Protein AF-G9XE20-F1 (afdb_monomer_lite)

Sequence (112 aa):
MKKNIKIVFLYIIFVLSTKIALLSIDSIIFNEADFTKKTYFLSVSIMNILPVIFVKIFNIKKDHILTLLVIDAYLIAQSLWVNSNLLWIVTLIYFIINCILLYRLNKKIKIL

Structure (mmCIF, N/CA/C/O backbone):
data_AF-G9XE20-F1
#
_entry.id   AF-G9XE20-F1
#
loop_
_atom_site.group_PDB
_atom_site.id
_atom_site.type_symbol
_atom_site.label_atom_id
_atom_site.label_alt_id
_atom_site.label_comp_id
_atom_site.label_asym_id
_atom_site.label_entity_id
_atom_site.label_seq_id
_atom_site.pdbx_PDB_ins_code
_atom_site.Cartn_x
_atom_site.Cartn_y
_atom_site.Cartn_z
_atom_site.occupancy
_atom_site.B_iso_or_equiv
_atom_site.auth_seq_id
_atom_site.auth_comp_id
_atom_site.auth_asym_id
_atom_site.auth_atom_id
_atom_site.pdbx_PDB_model_num
ATOM 1 N N . MET A 1 1 ? -21.326 12.365 12.947 1.00 63.28 1 MET A N 1
ATOM 2 C CA . MET A 1 1 ? -21.152 12.759 11.525 1.00 63.28 1 MET A CA 1
ATOM 3 C C . MET A 1 1 ? -19.709 13.106 11.147 1.00 63.28 1 MET A C 1
ATOM 5 O O . MET A 1 1 ? -19.172 12.429 10.282 1.00 63.28 1 MET A O 1
ATOM 9 N N . LYS A 1 2 ? -19.031 14.069 11.802 1.00 66.69 2 LYS A N 1
ATOM 10 C CA . LYS A 1 2 ? -17.642 14.467 11.454 1.00 66.69 2 LYS A CA 1
ATOM 11 C C . LYS A 1 2 ? -16.624 13.304 11.416 1.00 66.69 2 LYS A C 1
ATOM 13 O O . LYS A 1 2 ? -15.751 13.292 10.557 1.00 66.69 2 LYS A O 1
ATOM 18 N N . LYS A 1 3 ? -16.748 12.310 12.310 1.00 67.69 3 LYS A N 1
ATOM 19 C CA . LYS A 1 3 ? -15.896 11.099 12.329 1.00 67.69 3 LYS A CA 1
ATOM 20 C C . LYS A 1 3 ? -16.062 10.247 11.062 1.00 67.69 3 LYS A C 1
ATOM 22 O O . LYS A 1 3 ? -15.067 9.813 10.498 1.00 67.69 3 LYS A O 1
ATOM 27 N N . ASN A 1 4 ? -17.293 10.069 10.586 1.00 74.88 4 ASN A N 1
ATOM 28 C CA . ASN A 1 4 ? -17.593 9.228 9.423 1.00 74.88 4 ASN A CA 1
ATOM 29 C C . ASN A 1 4 ? -17.041 9.844 8.133 1.00 74.88 4 ASN A C 1
ATOM 31 O O . ASN A 1 4 ? -16.468 9.129 7.324 1.00 74.88 4 ASN A O 1
ATOM 35 N N . ILE A 1 5 ? -17.120 11.172 7.988 1.00 83.56 5 ILE A N 1
ATOM 36 C CA . ILE A 1 5 ? -16.548 11.886 6.833 1.00 83.56 5 ILE A CA 1
ATOM 37 C C . ILE A 1 5 ? -15.029 11.689 6.766 1.00 83.56 5 ILE A C 1
ATOM 39 O O . ILE A 1 5 ? -14.496 11.373 5.708 1.00 83.56 5 ILE A O 1
ATOM 43 N N . LYS A 1 6 ? -14.328 11.803 7.904 1.00 79.38 6 LYS A N 1
ATOM 44 C CA . LYS A 1 6 ? -12.878 11.549 7.967 1.00 79.38 6 LYS A CA 1
ATOM 45 C C . LYS A 1 6 ? -12.532 10.120 7.552 1.00 79.38 6 LYS A C 1
ATOM 47 O O . LYS A 1 6 ? -11.566 9.917 6.831 1.00 79.38 6 LYS A O 1
ATOM 52 N N . ILE A 1 7 ? -13.331 9.145 7.985 1.00 79.12 7 ILE A N 1
ATOM 53 C CA . ILE A 1 7 ? -13.137 7.738 7.622 1.00 79.12 7 ILE A CA 1
ATOM 54 C C . ILE A 1 7 ? -13.306 7.547 6.113 1.00 79.12 7 ILE A C 1
ATOM 56 O O . ILE A 1 7 ? -12.429 6.966 5.485 1.00 79.12 7 ILE A O 1
ATOM 60 N N . VAL A 1 8 ? -14.377 8.086 5.523 1.00 83.88 8 VAL A N 1
ATOM 61 C CA . VAL A 1 8 ? -14.616 8.026 4.071 1.00 83.88 8 VAL A CA 1
ATOM 62 C C . VAL A 1 8 ? -13.462 8.662 3.296 1.00 83.88 8 VAL A C 1
ATOM 64 O O . VAL A 1 8 ? -12.959 8.066 2.350 1.00 83.88 8 VAL A O 1
ATOM 67 N N . PHE A 1 9 ? -12.985 9.830 3.725 1.00 85.12 9 PHE A N 1
ATOM 68 C CA . PHE A 1 9 ? -11.859 10.499 3.076 1.00 85.12 9 PHE A CA 1
ATOM 69 C C . PHE A 1 9 ? -10.576 9.656 3.112 1.00 85.12 9 PHE A C 1
ATOM 71 O O . PHE A 1 9 ? -9.889 9.520 2.103 1.00 85.12 9 PHE A O 1
ATOM 78 N N . LEU A 1 10 ? -10.280 9.022 4.248 1.00 84.06 10 LEU A N 1
ATOM 79 C CA . LEU A 1 10 ? -9.134 8.120 4.366 1.00 84.06 10 LEU A CA 1
ATOM 80 C C . LEU A 1 10 ? -9.283 6.876 3.469 1.00 84.06 10 LEU A C 1
ATOM 82 O O . LEU A 1 10 ? -8.285 6.415 2.922 1.00 84.06 10 LEU A O 1
ATOM 86 N N . TYR A 1 11 ? -10.504 6.367 3.260 1.00 84.31 11 TYR A N 1
ATOM 87 C CA . TYR A 1 11 ? -10.757 5.297 2.284 1.00 84.31 11 TYR A CA 1
ATOM 88 C C . TYR A 1 11 ? -10.516 5.732 0.847 1.00 84.31 11 TYR A C 1
ATOM 90 O O . TYR A 1 11 ? -9.964 4.964 0.066 1.00 84.31 11 TYR A O 1
ATOM 98 N N . ILE A 1 12 ? -10.902 6.956 0.496 1.00 89.44 12 ILE A N 1
ATOM 99 C CA . ILE A 1 12 ? -10.637 7.497 -0.837 1.00 89.44 12 ILE A CA 1
ATOM 100 C C . ILE A 1 12 ? -9.124 7.551 -1.077 1.00 89.44 12 ILE A C 1
ATOM 102 O O . ILE A 1 12 ? -8.652 7.043 -2.091 1.00 89.44 12 ILE A O 1
ATOM 106 N N . ILE A 1 13 ? -8.350 8.074 -0.117 1.00 89.25 13 ILE A N 1
ATOM 107 C CA . ILE A 1 13 ? -6.881 8.104 -0.215 1.00 89.25 13 ILE A CA 1
ATOM 108 C C . ILE A 1 13 ? -6.315 6.688 -0.338 1.00 89.25 13 ILE A C 1
ATOM 110 O O . ILE A 1 13 ? -5.420 6.461 -1.151 1.00 89.25 13 ILE A O 1
ATOM 114 N N . PHE A 1 14 ? -6.834 5.742 0.444 1.00 88.25 14 PHE A N 1
ATOM 115 C CA . PHE A 1 14 ? -6.414 4.346 0.399 1.00 88.25 14 PHE A CA 1
ATOM 116 C C . PHE A 1 14 ? -6.598 3.747 -1.001 1.00 88.25 14 PHE A C 1
ATOM 118 O O . PHE A 1 14 ? -5.628 3.289 -1.598 1.00 88.25 14 PHE A O 1
ATOM 125 N N . VAL A 1 15 ? -7.812 3.831 -1.556 1.00 89.00 15 VAL A N 1
ATOM 126 C CA . VAL A 1 15 ? -8.143 3.290 -2.885 1.00 89.00 15 VAL A CA 1
ATOM 127 C C . VAL A 1 15 ? -7.309 3.952 -3.982 1.00 89.00 15 VAL A C 1
ATOM 129 O O . VAL A 1 15 ? -6.776 3.259 -4.850 1.00 89.00 15 VAL A O 1
ATOM 132 N N . LEU A 1 16 ? -7.160 5.280 -3.937 1.00 92.00 16 LEU A N 1
ATOM 133 C CA . LEU A 1 16 ? -6.331 6.016 -4.893 1.00 92.00 16 LEU A CA 1
ATOM 134 C C . LEU A 1 16 ? -4.866 5.583 -4.811 1.00 92.00 16 LEU A C 1
ATOM 136 O O . LEU A 1 16 ? -4.237 5.356 -5.839 1.00 92.00 16 LEU A O 1
ATOM 140 N N . SER A 1 17 ? -4.340 5.407 -3.598 1.00 91.69 17 SER A N 1
ATOM 141 C CA . SER A 1 17 ? -2.960 4.963 -3.385 1.00 91.69 17 SER A CA 1
ATOM 142 C C . SER A 1 17 ? -2.742 3.549 -3.929 1.00 91.69 17 SER A C 1
ATOM 144 O O . SER A 1 17 ? -1.763 3.317 -4.630 1.00 91.69 17 SER A O 1
ATOM 146 N N . THR A 1 18 ? -3.677 2.619 -3.706 1.00 90.25 18 THR A N 1
ATOM 147 C CA . THR A 1 18 ? -3.610 1.272 -4.297 1.00 90.25 18 THR A CA 1
ATOM 148 C C . THR A 1 18 ? -3.614 1.321 -5.827 1.00 90.25 18 THR A C 1
ATOM 150 O O . THR A 1 18 ? -2.824 0.629 -6.466 1.00 90.25 18 THR A O 1
ATOM 153 N N . LYS A 1 19 ? -4.465 2.159 -6.435 1.00 92.44 19 LYS A N 1
ATOM 154 C CA . LYS A 1 19 ? -4.510 2.326 -7.896 1.00 92.44 19 LYS A CA 1
ATOM 155 C C . LYS A 1 19 ? -3.212 2.909 -8.452 1.00 92.44 19 LYS A C 1
ATOM 157 O O . LYS A 1 19 ? -2.707 2.385 -9.436 1.00 92.44 19 LYS A O 1
ATOM 162 N N . ILE A 1 20 ? -2.648 3.930 -7.807 1.00 92.44 20 ILE A N 1
ATOM 163 C CA . ILE A 1 20 ? -1.363 4.523 -8.208 1.00 92.44 20 ILE A CA 1
ATOM 164 C C . ILE A 1 20 ? -0.229 3.499 -8.092 1.00 92.44 20 ILE A C 1
ATOM 166 O O . ILE A 1 20 ? 0.630 3.453 -8.970 1.00 92.44 20 ILE A O 1
ATOM 170 N N . ALA A 1 21 ? -0.223 2.665 -7.048 1.00 90.56 21 ALA A N 1
ATOM 171 C CA . ALA A 1 21 ? 0.778 1.613 -6.888 1.00 90.56 21 ALA A CA 1
ATOM 172 C C . ALA A 1 21 ? 0.714 0.594 -8.036 1.00 90.56 21 ALA A C 1
ATOM 174 O O . ALA A 1 21 ? 1.748 0.262 -8.609 1.00 90.56 21 ALA A O 1
ATOM 175 N N . LEU A 1 22 ? -0.491 0.152 -8.413 1.00 90.88 22 LEU A N 1
ATOM 176 C CA . LEU A 1 22 ? -0.692 -0.778 -9.529 1.00 90.88 22 LEU A CA 1
ATOM 177 C C . LEU A 1 22 ? -0.296 -0.167 -10.873 1.00 90.88 22 LEU A C 1
ATOM 179 O O . LEU A 1 22 ? 0.510 -0.757 -11.580 1.00 90.88 22 LEU A O 1
ATOM 183 N N . LEU A 1 23 ? -0.760 1.050 -11.167 1.00 91.00 23 LEU A N 1
ATOM 184 C CA . LEU A 1 23 ? -0.366 1.765 -12.385 1.00 91.00 23 LEU A CA 1
ATOM 185 C C . LEU A 1 23 ? 1.144 2.008 -12.441 1.00 91.00 23 LEU A C 1
ATOM 187 O O . LEU A 1 23 ? 1.740 1.960 -13.509 1.00 91.00 23 LEU A O 1
ATOM 191 N N . SER A 1 24 ? 1.785 2.224 -11.289 1.00 90.12 24 SER A N 1
ATOM 192 C CA . SER A 1 24 ? 3.241 2.333 -11.233 1.00 90.12 24 SER A CA 1
ATOM 193 C C . SER A 1 24 ? 3.929 1.013 -11.569 1.00 90.12 24 SER A C 1
ATOM 195 O O . SER A 1 24 ? 4.965 1.048 -12.220 1.00 90.12 24 SER A O 1
ATOM 197 N N . ILE A 1 25 ? 3.387 -0.139 -11.160 1.00 87.69 25 ILE A N 1
ATOM 198 C CA . ILE A 1 25 ? 3.923 -1.445 -11.573 1.00 87.69 25 ILE A CA 1
ATOM 199 C C . ILE A 1 25 ? 3.770 -1.612 -13.087 1.00 87.69 25 ILE A C 1
ATOM 201 O O . ILE A 1 25 ? 4.772 -1.869 -13.750 1.00 87.69 25 ILE A O 1
ATOM 205 N N . ASP A 1 26 ? 2.567 -1.403 -13.625 1.00 86.25 26 ASP A N 1
ATOM 206 C CA . ASP A 1 26 ? 2.282 -1.557 -15.056 1.00 86.25 26 ASP A CA 1
ATOM 207 C C . ASP A 1 26 ? 3.192 -0.650 -15.899 1.00 86.25 26 ASP A C 1
ATOM 209 O O . ASP A 1 26 ? 3.907 -1.131 -16.775 1.00 86.25 26 ASP A O 1
ATOM 213 N N . SER A 1 27 ? 3.283 0.637 -15.553 1.00 86.88 27 SER A N 1
ATOM 214 C CA . SER A 1 27 ? 4.160 1.607 -16.224 1.00 86.88 27 SER A CA 1
ATOM 215 C C . SER A 1 27 ? 5.631 1.179 -16.198 1.00 86.88 27 SER A C 1
ATOM 217 O O . SER A 1 27 ? 6.347 1.379 -17.174 1.00 86.88 27 SER A O 1
ATOM 219 N N . ILE A 1 28 ? 6.110 0.560 -15.110 1.00 85.31 28 ILE A N 1
ATOM 220 C CA . ILE A 1 28 ? 7.492 0.061 -15.034 1.00 85.31 28 ILE A CA 1
ATOM 221 C C . ILE A 1 28 ? 7.679 -1.195 -15.900 1.00 85.31 28 ILE A C 1
ATOM 223 O O . ILE A 1 28 ? 8.745 -1.357 -16.493 1.00 85.31 28 ILE A O 1
ATOM 227 N N . ILE A 1 29 ? 6.680 -2.080 -15.977 1.00 84.81 29 ILE A N 1
ATOM 228 C CA . ILE A 1 29 ? 6.723 -3.296 -16.807 1.00 84.81 29 ILE A CA 1
ATOM 229 C C . ILE A 1 29 ? 6.717 -2.932 -18.296 1.00 84.81 29 ILE A C 1
ATOM 231 O O . ILE A 1 29 ? 7.539 -3.448 -19.052 1.00 84.81 29 ILE A O 1
ATOM 235 N N . PHE A 1 30 ? 5.829 -2.025 -18.710 1.00 84.94 30 PHE A N 1
ATOM 236 C CA . PHE A 1 30 ? 5.671 -1.595 -20.104 1.00 84.94 30 PHE A CA 1
ATOM 237 C C . PHE A 1 30 ? 6.605 -0.440 -20.506 1.00 84.94 30 PHE A C 1
ATOM 239 O O . PHE A 1 30 ? 6.594 -0.012 -21.657 1.00 84.94 30 PHE A O 1
ATOM 246 N N . ASN A 1 31 ? 7.466 0.015 -19.587 1.00 80.69 31 ASN A N 1
ATOM 247 C CA . ASN A 1 31 ? 8.440 1.092 -19.788 1.00 80.69 31 ASN A CA 1
ATOM 248 C C . ASN A 1 31 ? 7.803 2.430 -20.229 1.00 80.69 31 ASN A C 1
ATOM 250 O O . ASN A 1 31 ? 8.344 3.153 -21.067 1.00 80.69 31 ASN A O 1
ATOM 254 N N . GLU A 1 32 ? 6.651 2.753 -19.644 1.00 79.50 32 GLU A N 1
ATOM 255 C CA . GLU A 1 32 ? 5.926 4.012 -19.819 1.00 79.50 32 GLU A CA 1
ATOM 256 C C . GLU A 1 32 ? 6.442 5.076 -18.831 1.00 79.50 32 GLU A C 1
ATOM 258 O O . GLU A 1 32 ? 6.908 4.757 -17.733 1.00 79.50 32 GLU A O 1
ATOM 263 N N . ALA A 1 33 ? 6.379 6.356 -19.213 1.00 70.00 33 ALA A N 1
ATOM 264 C CA . ALA A 1 33 ? 6.960 7.460 -18.439 1.00 70.00 33 ALA A CA 1
ATOM 265 C C . ALA A 1 33 ? 6.039 8.023 -17.340 1.00 70.00 33 ALA A C 1
ATOM 267 O O . ALA A 1 33 ? 6.500 8.796 -16.495 1.00 70.00 33 ALA A O 1
ATOM 268 N N . ASP A 1 34 ? 4.757 7.656 -17.348 1.00 69.62 34 ASP A N 1
ATOM 269 C CA . ASP A 1 34 ? 3.729 8.309 -16.533 1.00 69.62 34 ASP A CA 1
ATOM 270 C C . ASP A 1 34 ? 3.884 8.015 -15.036 1.00 69.62 34 ASP A C 1
ATOM 272 O O . ASP A 1 34 ? 3.589 8.865 -14.190 1.00 69.62 34 ASP A O 1
ATOM 276 N N . PHE A 1 35 ? 4.414 6.838 -14.687 1.00 74.81 35 PHE A N 1
ATOM 277 C CA . PHE A 1 35 ? 4.654 6.446 -13.305 1.00 74.81 35 PHE A CA 1
ATOM 278 C C . PHE A 1 35 ? 6.045 5.840 -13.109 1.00 74.81 35 PHE A C 1
ATOM 280 O O . PHE A 1 35 ? 6.613 5.165 -13.959 1.00 74.81 35 PHE A O 1
ATOM 287 N N . THR A 1 36 ? 6.623 6.084 -11.934 1.00 83.69 36 THR A N 1
ATOM 288 C CA . THR A 1 36 ? 8.005 5.707 -11.620 1.00 83.69 36 THR A CA 1
ATOM 289 C C . THR A 1 36 ? 8.087 4.831 -10.373 1.00 83.69 36 THR A C 1
ATOM 291 O O . THR A 1 36 ? 7.170 4.745 -9.556 1.00 83.69 36 THR A O 1
ATOM 294 N N . LYS A 1 37 ? 9.264 4.248 -10.124 1.00 85.25 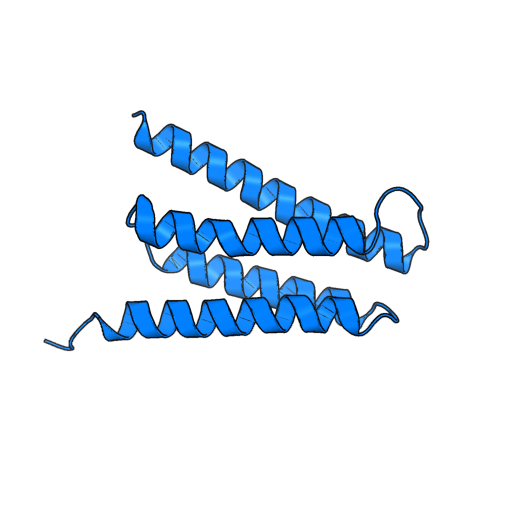37 LYS A N 1
ATOM 295 C CA . LYS A 1 37 ? 9.552 3.564 -8.848 1.00 85.25 37 LYS A CA 1
ATOM 296 C C . LYS A 1 37 ? 9.288 4.464 -7.632 1.00 85.25 37 LYS A C 1
ATOM 298 O O . LYS A 1 37 ? 8.887 3.981 -6.579 1.00 85.25 37 LYS A O 1
ATOM 303 N N . LYS A 1 38 ? 9.479 5.783 -7.771 1.00 88.00 38 LYS A N 1
ATOM 304 C CA . LYS A 1 38 ? 9.222 6.751 -6.696 1.00 88.00 38 LYS A CA 1
ATOM 305 C C . LYS A 1 38 ? 7.727 6.882 -6.392 1.00 88.00 38 LYS A C 1
ATOM 307 O O . LYS A 1 38 ? 7.366 6.891 -5.218 1.00 88.00 38 LYS A O 1
ATOM 312 N N . THR A 1 39 ? 6.863 6.946 -7.411 1.00 89.00 39 THR A N 1
ATOM 313 C CA . THR A 1 39 ? 5.400 6.994 -7.206 1.00 89.00 39 THR A CA 1
ATOM 314 C C . THR A 1 39 ? 4.885 5.698 -6.595 1.00 89.00 39 THR A C 1
ATOM 316 O O . THR A 1 39 ? 4.042 5.744 -5.697 1.00 89.00 39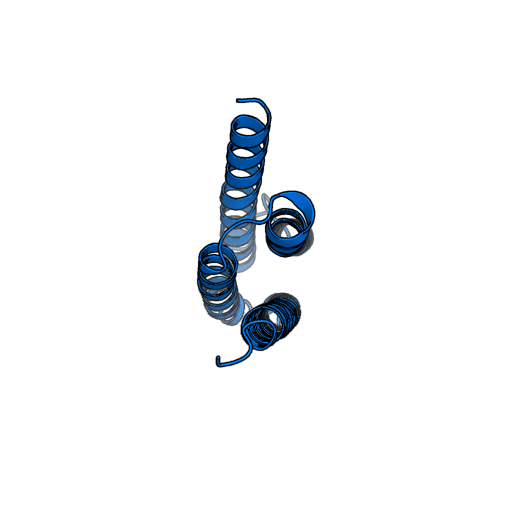 THR A O 1
ATOM 319 N N . TYR A 1 40 ? 5.460 4.557 -6.980 1.00 90.62 40 TYR A N 1
ATOM 320 C CA . TYR A 1 40 ? 5.195 3.282 -6.318 1.00 90.62 40 TYR A CA 1
ATOM 321 C C . TYR A 1 40 ? 5.541 3.327 -4.823 1.00 90.62 40 TYR A C 1
ATOM 323 O O . TYR A 1 40 ? 4.679 3.085 -3.983 1.00 90.62 40 TYR A O 1
ATOM 331 N N . PHE A 1 41 ? 6.771 3.704 -4.455 1.00 89.50 41 PHE A N 1
ATOM 332 C CA . PHE A 1 41 ? 7.156 3.731 -3.039 1.00 89.50 41 PHE A CA 1
ATOM 333 C C . PHE A 1 41 ? 6.315 4.704 -2.220 1.00 89.50 41 PHE A C 1
ATOM 335 O O . PHE A 1 41 ? 5.916 4.379 -1.100 1.00 89.50 41 PHE A O 1
ATOM 342 N N . LEU A 1 42 ? 6.011 5.876 -2.778 1.00 91.25 42 LEU A N 1
ATOM 343 C CA . LEU A 1 42 ? 5.181 6.866 -2.104 1.00 91.25 42 LEU A CA 1
ATOM 344 C C . LEU A 1 42 ? 3.767 6.325 -1.854 1.00 91.25 42 LEU A C 1
ATOM 346 O O . LEU A 1 42 ? 3.265 6.414 -0.735 1.00 91.25 42 LEU A O 1
ATOM 350 N N . SER A 1 43 ? 3.146 5.731 -2.874 1.00 90.44 43 SER A N 1
ATOM 351 C CA . SER A 1 43 ? 1.784 5.197 -2.778 1.00 90.44 43 SER A CA 1
ATOM 352 C C . SER A 1 43 ? 1.684 4.013 -1.814 1.00 90.44 43 SER A C 1
ATOM 354 O O . SER A 1 43 ? 0.809 4.018 -0.948 1.00 90.44 43 SER A O 1
ATOM 356 N N . VAL A 1 44 ? 2.623 3.061 -1.868 1.00 89.75 44 VAL A N 1
ATOM 357 C CA . VAL A 1 44 ? 2.708 1.948 -0.905 1.00 89.75 44 VAL A CA 1
ATOM 358 C C . VAL A 1 44 ? 2.909 2.465 0.522 1.00 89.75 44 VAL A C 1
ATOM 360 O O . VAL A 1 44 ? 2.252 1.980 1.444 1.00 89.75 44 VAL A O 1
ATOM 363 N N . SER A 1 45 ? 3.753 3.482 0.723 1.00 89.19 45 SER A N 1
ATOM 364 C CA . SER A 1 45 ? 3.980 4.074 2.050 1.00 89.19 45 SER A CA 1
ATOM 365 C C . SER A 1 45 ? 2.712 4.723 2.611 1.00 89.19 45 SER A C 1
ATOM 367 O O . SER A 1 45 ? 2.349 4.480 3.762 1.00 89.19 45 SER A O 1
ATOM 369 N N . ILE A 1 46 ? 2.004 5.520 1.801 1.00 89.06 46 ILE A N 1
ATOM 370 C CA . ILE A 1 46 ? 0.745 6.163 2.207 1.00 89.06 46 ILE A CA 1
ATOM 371 C C . ILE A 1 46 ? -0.296 5.099 2.562 1.00 89.06 46 ILE A C 1
ATOM 373 O O . ILE A 1 46 ? -0.899 5.162 3.636 1.00 89.06 46 ILE A O 1
ATOM 377 N N . MET A 1 47 ? -0.456 4.090 1.700 1.00 89.06 47 MET A N 1
ATOM 378 C CA . MET A 1 47 ? -1.393 2.986 1.901 1.00 89.06 47 MET A CA 1
ATOM 379 C C . MET A 1 47 ? -1.148 2.263 3.231 1.00 89.06 47 MET A C 1
ATOM 381 O O . MET A 1 47 ? -2.102 1.939 3.934 1.00 89.06 47 MET A O 1
ATOM 385 N N . ASN A 1 48 ? 0.118 2.079 3.609 1.00 84.12 48 ASN A N 1
ATOM 386 C CA . ASN A 1 48 ? 0.522 1.347 4.807 1.00 84.12 48 ASN A CA 1
ATOM 387 C C . ASN A 1 48 ? 0.535 2.179 6.105 1.00 84.12 48 ASN A C 1
ATOM 389 O O . ASN A 1 48 ? 0.406 1.627 7.198 1.00 84.12 48 ASN A O 1
ATOM 393 N N . ILE A 1 49 ? 0.599 3.512 6.022 1.00 83.50 49 ILE A N 1
ATOM 394 C CA . ILE A 1 49 ? 0.468 4.405 7.191 1.00 83.50 49 ILE A CA 1
ATOM 395 C C . ILE A 1 49 ? -1.004 4.576 7.613 1.00 83.50 49 ILE A C 1
ATOM 397 O O . ILE A 1 49 ? -1.311 4.656 8.808 1.00 83.50 49 ILE A O 1
ATOM 401 N N . LEU A 1 50 ? -1.934 4.604 6.655 1.00 80.00 50 LEU A N 1
ATOM 402 C CA . LEU A 1 50 ? -3.374 4.777 6.900 1.00 80.00 50 LEU A CA 1
ATOM 403 C C . LEU A 1 50 ? -3.984 3.784 7.920 1.00 80.00 50 LEU A C 1
ATOM 405 O O . LEU A 1 50 ? -4.720 4.227 8.800 1.00 80.00 50 LEU A O 1
ATOM 409 N N . PRO A 1 51 ? -3.685 2.474 7.897 1.00 68.06 51 PRO A N 1
ATOM 410 C CA . PRO A 1 51 ? -4.163 1.510 8.890 1.00 68.06 51 PRO A CA 1
ATOM 411 C C . PRO A 1 51 ? -3.719 1.835 10.315 1.00 68.06 51 PRO A C 1
ATOM 413 O O . PRO A 1 51 ? -4.499 1.689 11.256 1.00 68.06 51 PRO A O 1
ATOM 416 N N . VAL A 1 52 ? -2.489 2.327 10.493 1.00 71.44 52 VAL A N 1
ATOM 417 C CA . VAL A 1 52 ? -1.988 2.758 11.806 1.00 71.44 52 VAL A CA 1
ATOM 418 C C . VAL A 1 52 ? -2.825 3.928 12.326 1.00 71.44 52 VAL A C 1
ATOM 420 O O . VAL A 1 52 ? -3.199 3.942 13.501 1.00 71.44 52 VAL A O 1
ATOM 423 N N . ILE A 1 53 ? -3.174 4.870 11.445 1.00 74.38 53 ILE A N 1
ATOM 424 C CA . ILE A 1 53 ? -4.079 5.992 11.731 1.00 74.38 53 ILE A CA 1
ATOM 425 C C . ILE A 1 53 ? -5.486 5.464 12.062 1.00 74.38 53 ILE A C 1
ATOM 427 O O . ILE A 1 53 ? -6.054 5.836 13.089 1.00 74.38 53 ILE A O 1
ATOM 431 N N . PHE A 1 54 ? -6.043 4.559 11.254 1.00 73.06 54 PHE A N 1
ATOM 432 C CA . PHE A 1 54 ? -7.376 3.987 11.462 1.00 73.06 54 PHE A CA 1
ATOM 433 C C . PHE A 1 54 ? -7.509 3.249 12.799 1.00 73.06 54 PHE A C 1
ATOM 435 O O . PHE A 1 54 ? -8.473 3.469 13.537 1.00 73.06 54 PHE A O 1
ATOM 442 N N . VAL A 1 55 ? -6.528 2.418 13.147 1.00 70.94 55 VAL A N 1
ATOM 443 C CA . VAL A 1 55 ? -6.532 1.653 14.396 1.00 70.94 55 VAL A CA 1
ATOM 444 C C . VAL A 1 55 ? -6.315 2.564 15.602 1.00 70.94 55 VAL A C 1
ATOM 446 O O . VAL A 1 55 ? -7.084 2.491 16.557 1.00 70.94 55 VAL A O 1
ATOM 449 N N . LYS A 1 56 ? -5.295 3.435 15.579 1.00 72.25 56 LYS A N 1
ATOM 450 C CA . LYS A 1 56 ? -4.940 4.249 16.754 1.00 72.25 56 LYS A CA 1
ATOM 451 C C . LYS A 1 56 ? -5.906 5.403 17.007 1.00 72.25 56 LYS A C 1
ATOM 453 O O . LYS A 1 56 ? -6.196 5.693 18.160 1.00 72.25 56 LYS A O 1
ATOM 458 N N . ILE A 1 57 ? -6.373 6.076 15.956 1.00 70.88 57 ILE A N 1
ATOM 459 C CA . ILE A 1 57 ? -7.141 7.325 16.088 1.00 70.88 57 ILE A CA 1
ATOM 460 C C . ILE A 1 57 ? -8.643 7.055 16.030 1.00 70.88 57 ILE A C 1
ATOM 462 O O . ILE A 1 57 ? -9.417 7.683 16.751 1.00 70.88 57 ILE A O 1
ATOM 466 N N . PHE A 1 58 ? -9.081 6.120 15.185 1.00 65.25 58 PHE A N 1
ATOM 467 C CA . PHE A 1 58 ? -10.508 5.915 14.935 1.00 65.25 58 PHE A CA 1
ATOM 468 C C . PHE A 1 58 ? -11.102 4.688 15.641 1.00 65.25 58 PHE A C 1
ATOM 470 O O . PHE A 1 58 ? -12.333 4.569 15.658 1.00 65.25 58 PHE A O 1
ATOM 477 N N . ASN A 1 59 ? -10.270 3.859 16.289 1.00 67.12 59 ASN A N 1
ATOM 478 C CA . ASN A 1 59 ? -10.646 2.602 16.950 1.00 67.12 59 ASN A CA 1
ATOM 479 C C . ASN A 1 59 ? -11.453 1.682 16.016 1.00 67.12 59 ASN A C 1
ATOM 481 O O . ASN A 1 59 ? -12.522 1.178 16.358 1.00 67.12 59 ASN A O 1
ATOM 485 N N . ILE A 1 60 ? -10.984 1.578 14.776 1.00 65.00 60 ILE A N 1
ATOM 486 C CA . ILE A 1 60 ? -11.646 0.850 13.695 1.00 65.00 60 ILE A CA 1
ATOM 487 C C . ILE A 1 60 ? -11.333 -0.657 13.776 1.00 65.00 60 ILE A C 1
ATOM 489 O O . ILE A 1 60 ? -10.289 -1.056 14.294 1.00 65.00 60 ILE A O 1
ATOM 493 N N . LYS A 1 61 ? -12.264 -1.492 13.282 1.00 67.88 61 LYS A N 1
ATOM 494 C CA . LYS A 1 61 ? -12.202 -2.964 13.329 1.00 67.88 61 LYS A CA 1
ATOM 495 C C . LYS A 1 61 ? -10.941 -3.523 12.655 1.00 67.88 61 LYS A C 1
ATOM 497 O O . LYS A 1 61 ? -10.402 -2.954 11.710 1.00 67.88 61 LYS A O 1
ATOM 502 N N . LYS A 1 62 ? -10.492 -4.685 13.133 1.00 72.25 62 LYS A N 1
ATOM 503 C CA . LYS A 1 62 ? -9.270 -5.370 12.672 1.00 72.25 62 LYS A CA 1
ATOM 504 C C . LYS A 1 62 ? -9.346 -5.831 11.211 1.00 72.25 62 LYS A C 1
ATOM 506 O O . LYS A 1 62 ? -8.308 -5.967 10.568 1.00 72.25 62 LYS A O 1
ATOM 511 N N . ASP A 1 63 ? -10.558 -5.984 10.686 1.00 72.25 63 ASP A N 1
ATOM 512 C CA . ASP A 1 63 ? -10.880 -6.408 9.315 1.00 72.25 63 ASP A CA 1
ATOM 513 C C . ASP A 1 63 ? -10.175 -5.551 8.246 1.00 72.25 63 ASP A C 1
ATOM 515 O O . ASP A 1 63 ? -9.819 -6.023 7.166 1.00 72.25 63 ASP A O 1
ATOM 519 N N . HIS A 1 64 ? -9.888 -4.291 8.569 1.00 75.38 64 HIS A N 1
ATOM 520 C CA . HIS A 1 64 ? -9.212 -3.370 7.660 1.00 75.38 64 HIS A CA 1
ATOM 521 C C . HIS A 1 64 ? -7.712 -3.623 7.536 1.00 75.38 64 HIS A C 1
ATOM 523 O O . HIS A 1 64 ? -7.155 -3.448 6.456 1.00 75.38 64 HIS A O 1
ATOM 529 N N . ILE A 1 65 ? -7.062 -4.095 8.605 1.00 78.69 65 ILE A N 1
ATOM 530 C CA . ILE A 1 65 ? -5.669 -4.548 8.515 1.00 78.69 65 ILE A CA 1
ATOM 531 C C . ILE A 1 65 ? -5.601 -5.822 7.674 1.00 78.69 65 ILE A C 1
ATOM 533 O O . ILE A 1 65 ? -4.686 -5.976 6.876 1.00 78.69 65 ILE A O 1
ATOM 537 N N . LEU A 1 66 ? -6.588 -6.713 7.799 1.00 80.81 66 LEU A N 1
ATOM 538 C CA . LEU A 1 66 ? -6.646 -7.925 6.984 1.00 80.81 66 LEU A CA 1
ATOM 539 C C . LEU A 1 66 ? -6.804 -7.595 5.491 1.00 80.81 66 LEU A C 1
ATOM 541 O O . LEU A 1 66 ? -6.093 -8.146 4.659 1.00 80.81 66 LEU A O 1
ATOM 545 N N . THR A 1 67 ? -7.681 -6.642 5.163 1.00 81.88 67 THR A N 1
ATOM 546 C CA . THR A 1 67 ? -7.873 -6.156 3.784 1.00 81.88 67 THR A CA 1
ATOM 547 C C . THR A 1 67 ? -6.576 -5.590 3.201 1.00 81.88 67 THR A C 1
ATOM 549 O O . THR A 1 67 ? -6.218 -5.889 2.065 1.00 81.88 67 THR A O 1
ATOM 552 N N . LEU A 1 68 ? -5.843 -4.804 3.990 1.00 82.62 68 LEU A N 1
ATOM 553 C CA . LEU A 1 68 ? -4.537 -4.283 3.598 1.00 82.62 68 LEU A CA 1
ATOM 554 C C . LEU A 1 68 ? -3.525 -5.405 3.354 1.00 82.62 68 LEU A C 1
ATOM 556 O O . LEU A 1 68 ? -2.845 -5.368 2.340 1.00 82.62 68 LEU A O 1
ATOM 560 N N . LEU A 1 69 ? -3.440 -6.404 4.238 1.00 86.69 69 LEU A N 1
ATOM 561 C CA . LEU A 1 69 ? -2.520 -7.531 4.060 1.00 86.69 69 LEU A CA 1
ATOM 562 C C . LEU A 1 69 ? -2.780 -8.273 2.743 1.00 86.69 69 LEU A C 1
ATOM 564 O O . LEU A 1 69 ? -1.832 -8.660 2.066 1.00 86.69 69 LEU A O 1
ATOM 568 N N . VAL A 1 70 ? -4.048 -8.430 2.351 1.00 88.69 70 VAL A N 1
ATOM 569 C CA . VAL A 1 70 ? -4.414 -9.007 1.046 1.00 88.69 70 VAL A CA 1
ATOM 570 C C . VAL A 1 70 ? -3.908 -8.133 -0.107 1.00 88.69 70 VAL A C 1
ATOM 572 O O . VAL A 1 70 ? -3.365 -8.655 -1.078 1.00 88.69 70 VAL A O 1
ATOM 575 N N . ILE A 1 71 ? -4.040 -6.809 0.001 1.00 88.88 71 ILE A N 1
ATOM 576 C CA . ILE A 1 71 ? -3.574 -5.870 -1.029 1.00 88.88 71 ILE A CA 1
ATOM 577 C C . ILE A 1 71 ? -2.042 -5.827 -1.104 1.00 88.88 71 ILE A C 1
ATOM 579 O O . ILE A 1 71 ? -1.494 -5.868 -2.201 1.00 88.88 71 ILE A O 1
ATOM 583 N N . ASP A 1 72 ? -1.344 -5.794 0.031 1.00 85.81 72 ASP A N 1
ATOM 584 C CA . ASP A 1 72 ? 0.118 -5.871 0.086 1.00 85.81 72 ASP A CA 1
ATOM 585 C C . ASP A 1 72 ? 0.611 -7.180 -0.549 1.00 85.81 72 ASP A C 1
ATOM 587 O O . ASP A 1 72 ? 1.519 -7.152 -1.376 1.00 85.81 72 ASP A O 1
ATOM 591 N N . ALA A 1 73 ? -0.014 -8.321 -0.231 1.00 88.12 73 ALA A N 1
ATOM 592 C CA . ALA A 1 73 ? 0.322 -9.610 -0.839 1.00 88.12 73 ALA A CA 1
ATOM 593 C C . ALA A 1 73 ? 0.115 -9.599 -2.363 1.00 88.12 73 ALA A C 1
ATOM 595 O O . ALA A 1 73 ? 0.958 -10.102 -3.106 1.00 88.12 73 ALA A O 1
ATOM 596 N N . TYR A 1 74 ? -0.967 -8.975 -2.834 1.00 91.69 74 TYR A N 1
ATOM 597 C CA . TYR A 1 74 ? -1.217 -8.792 -4.262 1.00 91.69 74 TYR A CA 1
ATOM 598 C C . TYR A 1 74 ? -0.154 -7.905 -4.928 1.00 91.69 74 TYR A C 1
ATOM 600 O O . TYR A 1 74 ? 0.375 -8.265 -5.976 1.00 91.69 74 TYR A O 1
ATOM 608 N N . LEU A 1 75 ? 0.219 -6.780 -4.312 1.00 89.25 75 LEU A N 1
ATOM 609 C CA . LEU A 1 75 ? 1.265 -5.890 -4.826 1.00 89.25 75 LEU A CA 1
ATOM 610 C C . LEU A 1 75 ? 2.646 -6.553 -4.830 1.00 89.25 75 LEU A C 1
ATOM 612 O O . LEU A 1 75 ? 3.417 -6.338 -5.762 1.00 89.25 75 LEU A O 1
ATOM 616 N N . ILE A 1 76 ? 2.963 -7.385 -3.834 1.00 89.50 76 ILE A N 1
ATOM 617 C CA . ILE A 1 76 ? 4.176 -8.217 -3.831 1.00 89.50 76 ILE A CA 1
ATOM 618 C C . ILE A 1 76 ? 4.147 -9.163 -5.032 1.00 89.50 76 ILE A C 1
ATOM 620 O O . ILE A 1 76 ? 5.097 -9.178 -5.808 1.00 89.50 76 ILE A O 1
ATOM 624 N N . ALA A 1 77 ? 3.046 -9.894 -5.233 1.00 88.50 77 ALA A N 1
ATOM 625 C CA . ALA A 1 77 ? 2.908 -10.812 -6.360 1.00 88.50 77 ALA A CA 1
ATOM 626 C C . ALA A 1 77 ? 3.077 -10.103 -7.712 1.00 88.50 77 ALA A C 1
ATOM 628 O O . ALA A 1 77 ? 3.798 -10.602 -8.568 1.00 88.50 77 ALA A O 1
ATOM 629 N N . GLN A 1 78 ? 2.476 -8.922 -7.885 1.00 87.56 78 GLN A N 1
ATOM 630 C CA . GLN A 1 78 ? 2.607 -8.127 -9.109 1.00 87.56 78 GLN A CA 1
ATOM 631 C C . GLN A 1 78 ? 4.023 -7.564 -9.294 1.00 87.56 78 GLN A C 1
ATOM 633 O O . GLN A 1 78 ? 4.587 -7.616 -10.382 1.00 87.56 78 GLN A O 1
ATOM 638 N N . SER A 1 79 ? 4.651 -7.075 -8.224 1.00 84.81 79 SER A N 1
ATOM 639 C CA . SER A 1 79 ? 6.002 -6.503 -8.297 1.00 84.81 79 SER A CA 1
ATOM 640 C C . SER A 1 79 ? 7.114 -7.539 -8.494 1.00 84.81 79 SER A C 1
ATOM 642 O O . SER A 1 79 ? 8.193 -7.161 -8.947 1.00 84.81 79 SER A O 1
ATOM 644 N N . LEU A 1 80 ? 6.866 -8.829 -8.228 1.00 86.44 80 LEU A N 1
ATOM 645 C CA . LEU A 1 80 ? 7.789 -9.921 -8.574 1.00 86.44 80 LEU A CA 1
ATOM 646 C C . LEU A 1 80 ? 7.989 -10.081 -10.089 1.00 86.44 80 LEU A C 1
ATOM 648 O O . LEU A 1 80 ? 9.036 -10.566 -10.506 1.00 86.44 80 LEU A O 1
ATOM 652 N N . TRP A 1 81 ? 7.025 -9.651 -10.910 1.00 81.62 81 TRP A N 1
ATOM 653 C CA . TRP A 1 81 ? 7.146 -9.656 -12.374 1.00 81.62 81 TRP A CA 1
ATOM 654 C C . TRP A 1 81 ? 8.026 -8.525 -12.909 1.00 81.62 81 TRP A C 1
ATOM 656 O O . TRP A 1 81 ? 8.409 -8.525 -14.077 1.00 81.62 81 TRP A O 1
ATOM 666 N N . VAL A 1 82 ? 8.370 -7.556 -12.062 1.00 81.69 82 VAL A N 1
ATOM 667 C CA . VAL A 1 82 ? 9.265 -6.467 -12.430 1.00 81.69 82 VAL A CA 1
ATOM 668 C C . VAL A 1 82 ? 10.709 -6.915 -12.215 1.00 81.69 82 VAL A C 1
ATOM 670 O O . VAL A 1 82 ? 11.058 -7.376 -11.132 1.00 81.69 82 VAL A O 1
ATOM 673 N N . ASN A 1 83 ? 11.601 -6.638 -13.173 1.00 71.75 83 ASN A N 1
ATOM 674 C CA . ASN A 1 83 ? 13.057 -6.876 -13.073 1.00 71.75 83 ASN A CA 1
ATOM 675 C C . ASN A 1 83 ? 13.773 -6.086 -11.943 1.00 71.75 83 ASN A C 1
ATOM 677 O O . ASN A 1 83 ? 14.996 -5.970 -11.914 1.00 71.75 83 ASN A O 1
ATOM 681 N N . SER A 1 84 ? 13.031 -5.488 -11.010 1.00 77.25 84 SER A N 1
ATOM 682 C CA . SER A 1 84 ? 13.527 -4.630 -9.942 1.00 77.25 84 SER A CA 1
ATOM 683 C C . SER A 1 84 ? 13.132 -5.187 -8.578 1.00 77.25 84 SER A C 1
ATOM 685 O O . SER A 1 84 ? 12.100 -4.805 -8.025 1.00 77.25 84 SER A O 1
ATOM 687 N N . ASN A 1 85 ? 14.026 -5.982 -7.979 1.00 81.69 85 ASN A N 1
ATOM 688 C CA . ASN A 1 85 ? 13.820 -6.614 -6.667 1.00 81.69 85 ASN A CA 1
ATOM 689 C C . ASN A 1 85 ? 13.428 -5.641 -5.544 1.00 81.69 85 ASN A C 1
ATOM 691 O O . ASN A 1 85 ? 12.739 -6.000 -4.596 1.00 81.69 85 ASN A O 1
ATOM 695 N N . LEU A 1 86 ? 13.835 -4.377 -5.660 1.00 85.12 86 LEU A N 1
ATOM 696 C CA . LEU A 1 86 ? 13.577 -3.358 -4.646 1.00 85.12 86 LEU A CA 1
ATOM 697 C C . LEU A 1 86 ? 12.076 -3.063 -4.449 1.00 85.12 86 LEU A C 1
ATOM 699 O O . LEU A 1 86 ? 11.678 -2.661 -3.360 1.00 85.12 86 LEU A O 1
ATOM 703 N N . LEU A 1 87 ? 11.237 -3.281 -5.470 1.00 85.19 87 LEU A N 1
ATOM 704 C CA . LEU A 1 87 ? 9.797 -2.996 -5.403 1.00 85.19 87 LEU A CA 1
ATOM 705 C C . LEU A 1 87 ? 9.067 -3.962 -4.466 1.00 85.19 87 LEU A C 1
ATOM 707 O O . LEU A 1 87 ? 8.352 -3.518 -3.566 1.00 85.19 87 LEU A O 1
ATOM 711 N N . TRP A 1 88 ? 9.277 -5.268 -4.644 1.00 84.94 88 TRP A N 1
ATOM 712 C CA . TRP A 1 88 ? 8.613 -6.279 -3.822 1.00 84.94 88 TRP A CA 1
ATOM 713 C C . TRP A 1 88 ? 9.194 -6.327 -2.404 1.00 84.94 88 TRP A C 1
ATOM 715 O O . TRP A 1 88 ? 8.444 -6.531 -1.452 1.00 84.94 88 TRP A O 1
ATOM 725 N N . ILE A 1 89 ? 10.500 -6.064 -2.235 1.00 89.31 89 ILE A N 1
ATOM 726 C CA . ILE A 1 89 ? 11.155 -6.037 -0.914 1.00 89.31 89 ILE A CA 1
ATOM 727 C C . ILE A 1 89 ? 10.534 -4.965 -0.015 1.00 89.31 89 ILE A C 1
ATOM 729 O O . ILE A 1 89 ? 10.223 -5.237 1.144 1.00 89.31 89 ILE A O 1
ATOM 733 N N . VAL A 1 90 ? 10.326 -3.749 -0.532 1.00 88.06 90 VAL A N 1
ATOM 734 C CA . VAL A 1 90 ? 9.746 -2.654 0.262 1.00 88.06 90 VAL A CA 1
ATOM 735 C C . VAL A 1 90 ? 8.323 -2.996 0.702 1.00 88.06 90 VAL A C 1
ATOM 737 O O . VAL A 1 90 ? 7.987 -2.838 1.875 1.00 88.06 90 VAL A O 1
ATOM 740 N N . THR A 1 91 ? 7.499 -3.527 -0.200 1.00 88.62 91 THR A N 1
ATOM 741 C CA . THR A 1 91 ? 6.127 -3.935 0.136 1.00 88.62 91 THR A CA 1
ATOM 742 C C . THR A 1 91 ? 6.104 -5.111 1.110 1.00 88.62 91 THR A C 1
ATOM 744 O O . THR A 1 91 ? 5.279 -5.130 2.019 1.00 88.62 91 THR A O 1
ATOM 747 N N . LEU A 1 92 ? 7.055 -6.045 1.009 1.00 89.50 92 LEU A N 1
ATOM 748 C CA . LEU A 1 92 ? 7.200 -7.145 1.964 1.00 89.50 92 LEU A CA 1
ATOM 749 C C . LEU A 1 92 ? 7.533 -6.651 3.378 1.00 89.50 92 LEU A C 1
ATOM 751 O O . LEU A 1 92 ? 6.985 -7.164 4.353 1.00 89.50 92 LEU A O 1
ATOM 755 N N . ILE A 1 93 ? 8.389 -5.635 3.510 1.00 91.31 93 ILE A N 1
ATOM 756 C CA . ILE A 1 93 ? 8.686 -5.024 4.814 1.00 91.31 93 ILE A CA 1
ATOM 757 C C . ILE A 1 93 ? 7.404 -4.453 5.433 1.00 91.31 93 ILE A C 1
ATOM 759 O O . ILE A 1 93 ? 7.118 -4.718 6.603 1.00 91.31 93 ILE A O 1
ATOM 763 N N . TYR A 1 94 ? 6.602 -3.723 4.653 1.00 88.69 94 TYR A N 1
ATOM 764 C CA . TYR A 1 94 ? 5.317 -3.203 5.124 1.00 88.69 94 TYR A CA 1
ATOM 765 C C . TYR A 1 94 ? 4.342 -4.319 5.514 1.00 88.69 9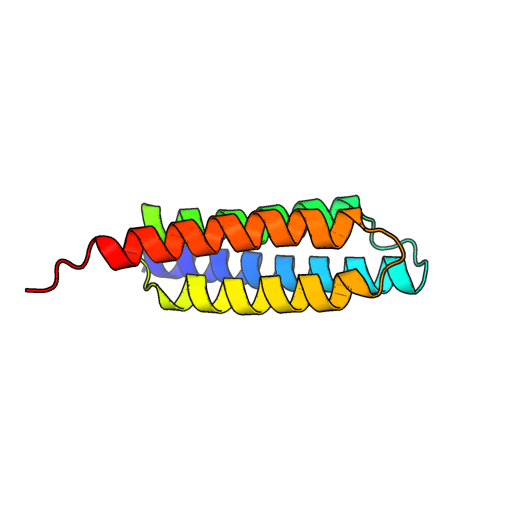4 TYR A C 1
ATOM 767 O O . TYR A 1 94 ? 3.783 -4.276 6.612 1.00 88.69 94 TYR A O 1
ATOM 775 N N . PHE A 1 95 ? 4.224 -5.361 4.692 1.00 88.75 95 PHE A N 1
ATOM 776 C CA . PHE A 1 95 ? 3.405 -6.536 4.987 1.00 88.75 95 PHE A CA 1
ATOM 777 C C . PHE A 1 95 ? 3.764 -7.159 6.346 1.00 88.75 95 PHE A C 1
ATOM 779 O O . PHE A 1 95 ? 2.890 -7.415 7.177 1.00 88.75 95 PHE A O 1
ATOM 786 N N . ILE A 1 96 ? 5.060 -7.343 6.626 1.00 90.25 96 ILE A N 1
ATOM 787 C CA . ILE A 1 96 ? 5.538 -7.883 7.908 1.00 90.25 96 ILE A CA 1
ATOM 788 C C . ILE A 1 96 ? 5.161 -6.954 9.071 1.00 90.25 96 ILE A C 1
ATOM 790 O O . ILE A 1 96 ? 4.672 -7.423 10.104 1.00 90.25 96 ILE A O 1
ATOM 794 N N . ILE A 1 97 ? 5.340 -5.639 8.916 1.00 88.31 97 ILE A N 1
ATOM 795 C CA . ILE A 1 97 ? 4.963 -4.648 9.937 1.00 88.31 97 ILE A CA 1
ATOM 796 C C . ILE A 1 97 ? 3.462 -4.739 10.253 1.00 88.31 97 ILE A C 1
ATOM 798 O O . ILE A 1 97 ? 3.077 -4.754 11.427 1.00 88.31 97 ILE A O 1
ATOM 802 N N . ASN A 1 98 ? 2.613 -4.858 9.231 1.00 85.69 98 ASN A N 1
ATOM 803 C CA . ASN A 1 98 ? 1.165 -4.987 9.390 1.00 85.69 98 ASN A CA 1
ATOM 804 C C . ASN A 1 98 ? 0.760 -6.308 10.050 1.00 85.69 98 ASN A C 1
ATOM 806 O O . ASN A 1 98 ? -0.123 -6.313 10.911 1.00 85.69 98 ASN A O 1
ATOM 810 N N . CYS A 1 99 ? 1.441 -7.409 9.729 1.00 87.06 99 CYS A N 1
ATOM 811 C CA . CYS A 1 99 ? 1.265 -8.691 10.411 1.00 87.06 99 CYS A CA 1
ATOM 812 C C . CYS A 1 99 ? 1.584 -8.579 11.911 1.00 87.06 99 CYS A C 1
ATOM 814 O O . CYS A 1 99 ? 0.796 -9.020 12.75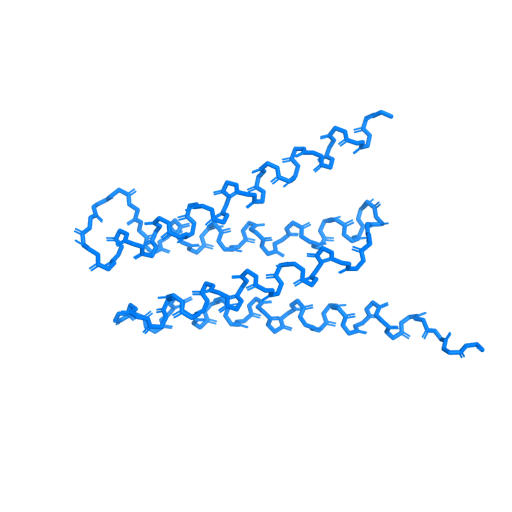2 1.00 87.06 99 CYS A O 1
ATOM 816 N N . ILE A 1 100 ? 2.698 -7.928 12.271 1.00 87.94 100 ILE A N 1
ATOM 817 C CA . ILE A 1 100 ? 3.074 -7.686 13.675 1.00 87.94 100 ILE A CA 1
ATOM 818 C C . ILE A 1 100 ? 2.020 -6.819 14.374 1.00 87.94 100 ILE A C 1
ATOM 820 O O . ILE A 1 100 ? 1.643 -7.096 15.519 1.00 87.94 100 ILE A O 1
ATOM 824 N N . LEU A 1 101 ? 1.531 -5.772 13.704 1.00 83.88 101 LEU A N 1
ATOM 825 C CA . LEU A 1 101 ? 0.482 -4.904 14.231 1.00 83.88 101 LEU A CA 1
ATOM 826 C C . LEU A 1 101 ? -0.805 -5.695 14.502 1.00 83.88 101 LEU A C 1
ATOM 828 O O . LEU A 1 101 ? -1.350 -5.608 15.605 1.00 83.88 101 LEU A O 1
ATOM 832 N N . LEU A 1 102 ? -1.256 -6.503 13.539 1.00 84.62 102 LEU A N 1
ATOM 833 C CA . LEU A 1 102 ? -2.441 -7.351 13.669 1.00 84.62 102 LEU A CA 1
ATOM 834 C C . LEU A 1 102 ? -2.300 -8.338 14.834 1.00 84.62 102 LEU A C 1
ATOM 836 O O . LEU A 1 102 ? -3.197 -8.436 15.675 1.00 84.62 102 LEU A O 1
ATOM 840 N N . TYR A 1 103 ? -1.150 -9.008 14.938 1.00 84.81 103 TYR A N 1
ATOM 841 C CA . TYR A 1 103 ? -0.851 -9.922 16.039 1.00 84.81 103 TYR A CA 1
ATOM 842 C C . TYR A 1 103 ? -0.935 -9.221 17.404 1.00 84.81 103 TYR A C 1
ATOM 844 O O . TYR A 1 103 ? -1.605 -9.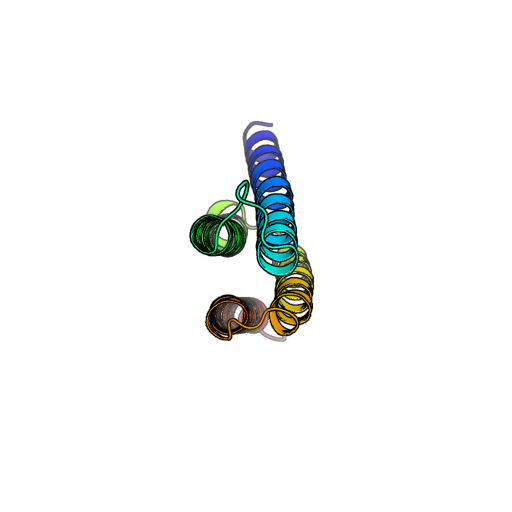710 18.317 1.00 84.81 103 TYR A O 1
ATOM 852 N N . ARG A 1 104 ? -0.336 -8.029 17.546 1.00 82.12 104 ARG A N 1
ATOM 853 C CA . ARG A 1 104 ? -0.394 -7.239 18.791 1.00 82.12 104 ARG A CA 1
ATOM 854 C C . ARG A 1 104 ? -1.819 -6.817 19.158 1.00 82.12 104 ARG A C 1
ATOM 856 O O . ARG A 1 104 ? -2.162 -6.805 20.339 1.00 82.12 104 ARG A O 1
ATOM 863 N N . LEU A 1 105 ? -2.653 -6.485 18.174 1.00 78.12 105 LEU A N 1
ATOM 864 C CA . LEU A 1 105 ? -4.061 -6.135 18.399 1.00 78.12 105 LEU A CA 1
ATOM 865 C C . LEU A 1 105 ? -4.915 -7.349 18.782 1.00 78.12 105 LEU A C 1
ATOM 867 O O . LEU A 1 105 ? -5.888 -7.204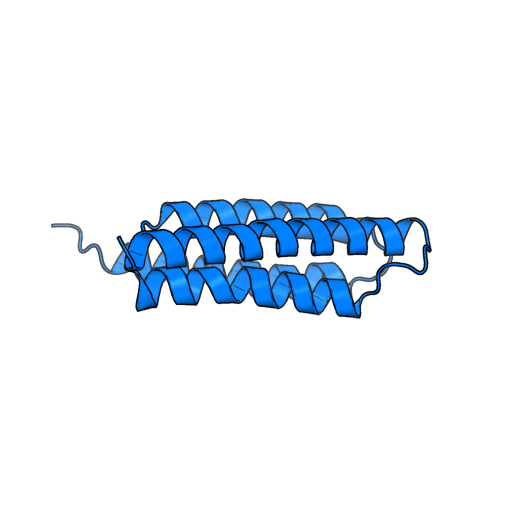 19.523 1.00 78.12 105 LEU A O 1
ATOM 871 N N . ASN A 1 106 ? -4.566 -8.544 18.304 1.00 76.31 106 ASN A N 1
ATOM 872 C CA . ASN A 1 106 ? -5.218 -9.793 18.695 1.00 76.31 106 ASN A CA 1
ATOM 873 C C . ASN A 1 106 ? -4.807 -10.256 20.091 1.00 76.31 106 ASN A C 1
ATOM 875 O O . ASN A 1 106 ? -5.680 -10.613 20.872 1.00 76.31 106 ASN A O 1
ATOM 879 N N . LYS A 1 107 ? -3.531 -10.124 20.465 1.00 70.44 107 LYS A N 1
ATOM 880 C CA . LYS A 1 107 ? -3.042 -10.526 21.794 1.00 70.44 107 LYS A CA 1
ATOM 881 C C . LYS A 1 107 ? -3.629 -9.705 22.956 1.00 70.44 107 LYS A C 1
ATOM 883 O O . LYS A 1 107 ? -3.619 -10.161 24.093 1.00 70.44 107 LYS A O 1
ATOM 888 N N . LYS A 1 108 ? -4.157 -8.502 22.689 1.00 56.81 108 LYS A N 1
ATOM 889 C CA . LYS A 1 108 ? -4.900 -7.700 23.683 1.00 56.81 108 LYS A CA 1
ATOM 890 C C . LYS A 1 108 ? -6.278 -8.273 24.034 1.00 56.81 108 LYS A C 1
ATOM 892 O O . LYS A 1 108 ? -6.850 -7.850 25.034 1.00 56.81 108 LYS A O 1
ATOM 897 N N . ILE A 1 109 ? -6.801 -9.223 23.257 1.00 51.09 109 ILE A N 1
ATOM 898 C CA . ILE A 1 109 ? -7.942 -10.039 23.672 1.00 51.09 109 ILE A CA 1
ATOM 899 C C . ILE A 1 109 ? -7.361 -11.135 24.564 1.00 51.09 109 ILE A C 1
ATOM 901 O O . ILE A 1 109 ? -6.911 -12.173 24.086 1.00 51.09 109 ILE A O 1
ATOM 905 N N . LYS A 1 110 ? -7.299 -10.865 25.872 1.00 36.81 110 LYS A N 1
ATOM 906 C CA . LYS A 1 110 ? -7.175 -11.936 26.862 1.00 36.81 110 LYS A CA 1
ATOM 907 C C . LYS A 1 110 ? -8.363 -12.865 26.627 1.00 36.81 110 LYS A C 1
ATOM 909 O O . LYS A 1 110 ? -9.501 -12.407 26.675 1.00 36.81 110 LYS A O 1
ATOM 914 N N . ILE A 1 111 ? -8.066 -14.125 26.326 1.00 41.81 111 ILE A N 1
ATOM 915 C CA . ILE A 1 111 ? -9.006 -15.233 26.478 1.00 41.81 111 ILE A CA 1
ATOM 916 C C . ILE A 1 111 ? -9.519 -15.121 27.915 1.00 41.81 111 ILE A C 1
ATOM 918 O O . ILE A 1 111 ? -8.720 -15.162 28.855 1.00 41.81 111 ILE A O 1
ATOM 922 N N . LEU A 1 112 ? -10.803 -14.805 28.029 1.00 34.53 112 LEU A N 1
ATOM 923 C CA . LEU A 1 112 ? -11.561 -14.725 29.267 1.00 34.53 112 LEU A CA 1
ATOM 924 C C . LEU A 1 112 ? -12.354 -16.021 29.377 1.00 34.53 112 LEU A C 1
ATOM 926 O O . LEU A 1 112 ? -12.892 -16.436 28.323 1.00 34.53 112 LEU A O 1
#

Radius of gyration: 15.3 Å; chains: 1; bounding box: 35×30×49 Å

Foldseek 3Di:
DVLVVVVVVLVVLLVVLLVQLLVQLVCQLVVHDPHHLVSNLVSLVSNLVSVVCCCPPVVDDLVVLVVSLVSLVVSLVSNVSHPDPVNNVSSVVSSVVSVVVSVVVVVVPDPD

Organism: NCBI:txid796937

pLDDT: mean 81.18, std 11.08, range [34.53, 92.44]

Secondary structure (DSSP, 8-state):
-HHHHHHHHHHHHHHHHHHHHHHHHHHHHTT-SS--HHHHHHHHHHHHHHHHHHHHHH---THHHHHHHHHHHHHHHHHTTSS-HHHHHHHHHHHHHHHHHHHHHHHTS---